Protein AF-A0A2P4SA36-F1 (afdb_monomer)

Structure (mmCIF, N/CA/C/O backbone):
data_AF-A0A2P4SA36-F1
#
_entry.id   AF-A0A2P4SA36-F1
#
loop_
_atom_site.group_PDB
_atom_site.id
_atom_site.type_symbol
_atom_site.label_atom_id
_atom_site.label_alt_id
_atom_site.label_comp_id
_atom_site.label_asym_id
_atom_site.label_entity_id
_atom_site.label_seq_id
_atom_site.pdbx_PDB_ins_code
_atom_site.Cartn_x
_atom_site.Cartn_y
_atom_site.Cartn_z
_atom_site.occupancy
_atom_site.B_iso_or_equiv
_atom_site.auth_seq_id
_atom_site.auth_comp_id
_atom_site.auth_asym_id
_atom_site.auth_atom_id
_atom_site.pdbx_PDB_model_num
ATOM 1 N N . TYR A 1 1 ? -0.217 -6.765 35.319 1.00 75.44 1 TYR A N 1
ATOM 2 C CA . TYR A 1 1 ? -1.090 -6.598 34.143 1.00 75.44 1 TYR A CA 1
ATOM 3 C C . TYR A 1 1 ? -1.447 -7.997 33.632 1.00 75.44 1 TYR A C 1
ATOM 5 O O . TYR A 1 1 ? -0.564 -8.843 33.695 1.00 75.44 1 TYR A O 1
ATOM 13 N N . LEU A 1 2 ? -2.712 -8.278 33.284 1.00 80.19 2 LEU A N 1
ATOM 14 C CA . LEU A 1 2 ? -3.267 -9.635 33.040 1.00 80.19 2 LEU A CA 1
ATOM 15 C C . LEU A 1 2 ? -4.018 -9.858 31.693 1.00 80.19 2 LEU A C 1
ATOM 17 O O . LEU A 1 2 ? -4.290 -11.019 31.397 1.00 80.19 2 LEU A O 1
ATOM 21 N N . PRO A 1 3 ? -4.362 -8.840 30.878 1.00 84.00 3 PRO A N 1
ATOM 22 C CA . PRO A 1 3 ? -4.839 -9.060 29.506 1.00 84.00 3 PRO A CA 1
ATOM 23 C C . PRO A 1 3 ? -3.784 -9.624 28.543 1.00 84.00 3 PRO A C 1
ATOM 25 O O . PRO A 1 3 ? -2.592 -9.348 28.683 1.00 84.00 3 PRO A O 1
ATOM 28 N N . GLU A 1 4 ? -4.247 -10.383 27.546 1.00 89.06 4 GLU A N 1
ATOM 29 C CA . GLU A 1 4 ? -3.433 -10.850 26.419 1.00 89.06 4 GLU A CA 1
ATOM 30 C C . GLU A 1 4 ? -3.021 -9.670 25.526 1.00 89.06 4 GLU A C 1
ATOM 32 O O . GLU A 1 4 ? -3.778 -8.715 25.341 1.00 89.06 4 GLU A O 1
ATOM 37 N N . ILE A 1 5 ? -1.799 -9.724 24.994 1.00 91.62 5 ILE A N 1
ATOM 38 C CA . ILE A 1 5 ? -1.262 -8.669 24.132 1.00 91.62 5 ILE A CA 1
ATOM 39 C C . ILE A 1 5 ? -2.002 -8.707 22.798 1.00 91.62 5 ILE A C 1
ATOM 41 O O . ILE A 1 5 ? -2.074 -9.750 22.149 1.00 91.62 5 ILE A O 1
ATOM 45 N N . MET A 1 6 ? -2.522 -7.557 22.372 1.00 93.62 6 MET A N 1
ATOM 46 C CA . MET A 1 6 ? -3.187 -7.462 21.082 1.00 93.62 6 MET A CA 1
ATOM 47 C C . MET A 1 6 ? -2.181 -7.527 19.929 1.00 93.62 6 MET A C 1
ATOM 49 O O . MET A 1 6 ? -1.125 -6.902 19.987 1.00 93.62 6 MET A O 1
ATOM 53 N N . ASN A 1 7 ? -2.531 -8.252 18.866 1.00 94.31 7 ASN A N 1
ATOM 54 C CA . ASN A 1 7 ? -1.709 -8.340 17.658 1.00 94.31 7 ASN A CA 1
ATOM 55 C C . ASN A 1 7 ? -1.668 -7.006 16.886 1.00 94.31 7 ASN A C 1
ATOM 57 O O . ASN A 1 7 ? -2.582 -6.180 16.976 1.00 94.31 7 ASN A O 1
ATOM 61 N N . ASP A 1 8 ? -0.633 -6.835 16.061 1.00 94.81 8 ASP A N 1
ATOM 62 C CA . ASP A 1 8 ? -0.439 -5.637 15.241 1.00 94.81 8 ASP A CA 1
ATOM 63 C C . ASP A 1 8 ? -1.553 -5.433 14.207 1.00 94.81 8 ASP A C 1
ATOM 65 O O . ASP A 1 8 ? -2.141 -6.379 13.682 1.00 94.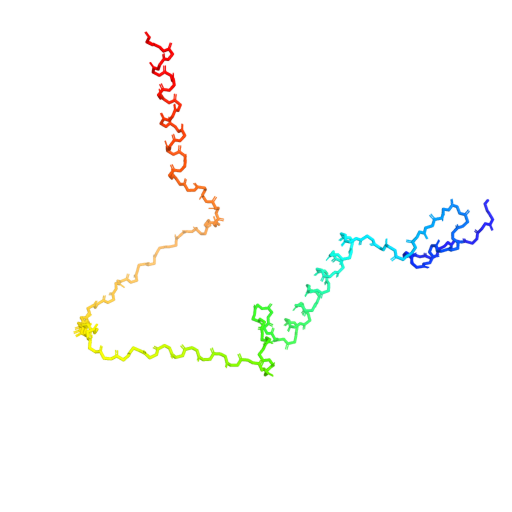81 8 ASP A O 1
ATOM 69 N N . GLY A 1 9 ? -1.784 -4.174 13.840 1.00 95.19 9 GLY A N 1
ATOM 70 C CA . GLY A 1 9 ? -2.723 -3.794 12.786 1.00 95.19 9 GLY A CA 1
ATOM 71 C C . GLY A 1 9 ? -4.134 -3.484 13.289 1.00 95.19 9 GLY A C 1
ATOM 72 O O . GLY A 1 9 ? -4.606 -4.012 14.294 1.00 95.19 9 GLY A O 1
ATOM 73 N N . LEU A 1 10 ? -4.821 -2.604 12.553 1.00 95.25 10 LEU A N 1
ATOM 74 C CA . LEU A 1 10 ? -6.095 -2.008 12.970 1.00 95.25 10 LEU A CA 1
ATOM 75 C C . LEU A 1 10 ? -7.195 -3.051 13.219 1.00 95.25 10 LEU A C 1
ATOM 77 O O . LEU A 1 10 ? -7.951 -2.927 14.171 1.00 95.25 10 LEU A O 1
ATOM 81 N N . THR A 1 11 ? -7.257 -4.107 12.405 1.00 95.56 11 THR A N 1
ATOM 82 C CA . THR A 1 11 ? -8.288 -5.155 12.507 1.00 95.56 11 THR A CA 1
ATOM 83 C C . THR A 1 11 ? -8.232 -5.942 13.810 1.00 95.56 11 THR A C 1
ATOM 85 O O . THR A 1 11 ? -9.260 -6.433 14.264 1.00 95.56 11 THR A O 1
ATOM 88 N N . ASN A 1 12 ? -7.053 -6.053 14.422 1.00 95.56 12 ASN A N 1
ATOM 89 C CA . ASN A 1 12 ? -6.887 -6.786 15.671 1.00 95.56 12 ASN A CA 1
ATOM 90 C C . ASN A 1 12 ? -7.325 -5.955 16.884 1.00 95.56 12 ASN A C 1
ATOM 92 O O . ASN A 1 12 ? -7.589 -6.512 17.936 1.00 95.56 12 ASN A O 1
ATOM 96 N N . GLN A 1 13 ? -7.491 -4.640 16.743 1.00 95.69 13 GLN A N 1
ATOM 97 C CA . GLN A 1 13 ? -7.788 -3.749 17.868 1.00 95.69 13 GLN A CA 1
ATOM 98 C C . GLN A 1 13 ? -9.264 -3.747 18.302 1.00 95.69 13 GLN A C 1
ATOM 100 O O . GLN A 1 13 ? -9.585 -3.124 19.305 1.00 95.69 13 GLN A O 1
ATOM 105 N N . ILE A 1 14 ? -10.158 -4.466 17.609 1.00 95.00 14 ILE A N 1
ATOM 106 C CA . ILE A 1 14 ? -11.601 -4.486 17.926 1.00 95.00 14 ILE A CA 1
ATOM 107 C C . ILE A 1 14 ? -11.914 -4.982 19.348 1.00 95.00 14 ILE A C 1
ATOM 109 O O . ILE A 1 14 ? -12.890 -4.550 19.948 1.00 95.00 14 ILE A O 1
ATOM 113 N N . ASN A 1 15 ? -11.086 -5.880 19.891 1.00 92.94 15 ASN A N 1
ATOM 114 C CA . ASN A 1 15 ? -11.252 -6.432 21.238 1.00 92.94 15 ASN A CA 1
ATOM 115 C C . ASN A 1 15 ? -10.228 -5.859 22.230 1.00 92.94 15 ASN A C 1
ATOM 117 O O . ASN A 1 15 ? -9.948 -6.500 23.243 1.00 92.94 15 ASN A O 1
ATOM 121 N N . ASN A 1 16 ? -9.594 -4.720 21.925 1.00 94.69 16 ASN A N 1
ATOM 122 C CA . ASN A 1 16 ? -8.578 -4.156 22.809 1.00 94.69 16 ASN A CA 1
ATOM 123 C C . ASN A 1 16 ? -9.245 -3.680 24.115 1.00 94.69 16 ASN A C 1
ATOM 125 O O . ASN A 1 16 ? -10.080 -2.777 24.076 1.00 94.69 16 ASN A O 1
ATOM 129 N N . PRO A 1 17 ? -8.899 -4.268 25.279 1.00 92.62 17 PRO A N 1
ATOM 130 C CA . PRO A 1 17 ? -9.554 -3.930 26.538 1.00 92.62 17 PRO A CA 1
ATOM 131 C C . PRO A 1 17 ? -9.196 -2.530 27.053 1.00 92.62 17 PRO A C 1
ATOM 133 O O . PRO A 1 17 ? -9.864 -2.036 27.959 1.00 92.62 17 PRO A O 1
ATOM 136 N N . GLU A 1 18 ? -8.148 -1.895 26.523 1.00 93.81 18 GLU A N 1
ATOM 137 C CA . GLU A 1 18 ? -7.694 -0.575 26.969 1.00 93.81 18 GLU A CA 1
ATOM 138 C C . GLU A 1 18 ? -8.270 0.580 26.149 1.00 93.81 18 GLU A C 1
ATOM 140 O O . GLU A 1 18 ? -8.399 1.690 26.667 1.00 93.81 18 GLU A O 1
ATOM 145 N N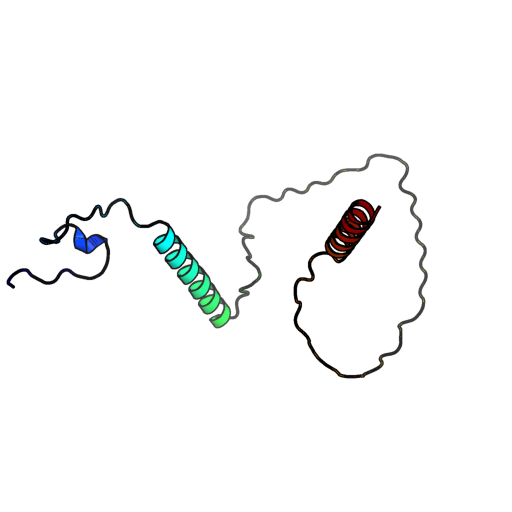 . VAL A 1 19 ? -8.589 0.348 24.872 1.00 94.94 19 VAL A N 1
ATOM 146 C CA . VAL A 1 19 ? -8.976 1.399 23.923 1.00 94.94 19 VAL A CA 1
ATOM 147 C C . VAL A 1 19 ? -10.017 0.860 22.947 1.00 94.94 19 VAL A C 1
ATOM 149 O O . VAL A 1 19 ? -9.761 -0.117 22.251 1.00 94.94 19 VAL A O 1
ATOM 152 N N . ASP A 1 20 ? -11.160 1.541 22.850 1.00 94.50 20 ASP A N 1
ATOM 153 C CA . ASP A 1 20 ? -12.156 1.280 21.808 1.00 94.50 20 ASP A CA 1
ATOM 154 C C . ASP A 1 20 ? -11.705 1.898 20.475 1.00 94.50 20 ASP A C 1
ATOM 156 O O . ASP A 1 20 ? -11.363 3.084 20.406 1.00 94.50 20 ASP A O 1
ATOM 160 N N . VAL A 1 21 ? -11.671 1.087 19.418 1.00 95.06 21 VAL A N 1
ATOM 161 C CA . VAL A 1 21 ? -11.131 1.461 18.108 1.00 95.06 21 VAL A CA 1
ATOM 162 C C . VAL A 1 21 ? -12.143 1.133 17.014 1.00 95.06 21 VAL A C 1
ATOM 164 O O . VAL A 1 21 ? -12.481 -0.028 16.785 1.00 95.06 21 VAL A O 1
ATOM 167 N N . ASP A 1 22 ? -12.566 2.151 16.258 1.00 95.25 22 ASP A N 1
ATOM 168 C CA . ASP A 1 22 ? -13.395 1.952 15.064 1.00 95.25 22 ASP A CA 1
ATOM 169 C C . ASP A 1 22 ? -12.553 1.407 13.900 1.00 95.25 22 ASP A C 1
ATOM 171 O O . ASP A 1 22 ? -11.905 2.142 13.150 1.00 95.25 22 ASP A O 1
ATOM 175 N N . ILE A 1 23 ? -12.597 0.090 13.717 1.00 95.25 23 ILE A N 1
ATOM 176 C CA . ILE A 1 23 ? -11.870 -0.599 12.646 1.00 95.25 23 ILE A CA 1
ATOM 177 C C . ILE A 1 23 ? -12.434 -0.332 11.240 1.00 95.25 23 ILE A C 1
ATOM 179 O O . ILE A 1 23 ? -11.785 -0.662 10.245 1.00 95.25 23 ILE A O 1
ATOM 183 N N . THR A 1 24 ? -13.639 0.235 11.126 1.00 96.38 24 THR A N 1
ATOM 184 C CA . THR A 1 24 ? -14.319 0.432 9.834 1.00 96.38 24 THR A CA 1
ATOM 185 C C . THR A 1 24 ? -13.847 1.684 9.099 1.00 96.38 24 THR A C 1
ATOM 187 O O . THR A 1 24 ? -14.063 1.815 7.891 1.00 96.38 24 THR A O 1
ATOM 190 N N . ARG A 1 25 ? -13.157 2.589 9.804 1.00 95.62 25 ARG A N 1
ATOM 191 C CA . ARG A 1 25 ? -12.674 3.873 9.284 1.00 95.62 25 ARG A CA 1
ATOM 192 C C . ARG A 1 25 ? -11.148 3.962 9.364 1.00 95.62 25 ARG A C 1
ATOM 194 O O . ARG A 1 25 ? -10.616 4.683 10.204 1.00 95.62 25 ARG A O 1
ATOM 201 N N . PRO A 1 26 ? -10.417 3.246 8.492 1.00 94.62 26 PRO A N 1
ATOM 202 C CA . PRO A 1 26 ? -8.966 3.345 8.458 1.00 94.62 26 PRO A CA 1
ATOM 203 C C . PRO A 1 26 ? -8.517 4.734 7.989 1.00 94.62 26 PRO A C 1
ATOM 205 O O . PRO A 1 26 ? -9.157 5.361 7.142 1.00 94.62 26 PRO A O 1
ATOM 208 N N . ASP A 1 27 ? -7.367 5.174 8.491 1.00 97.19 27 ASP A N 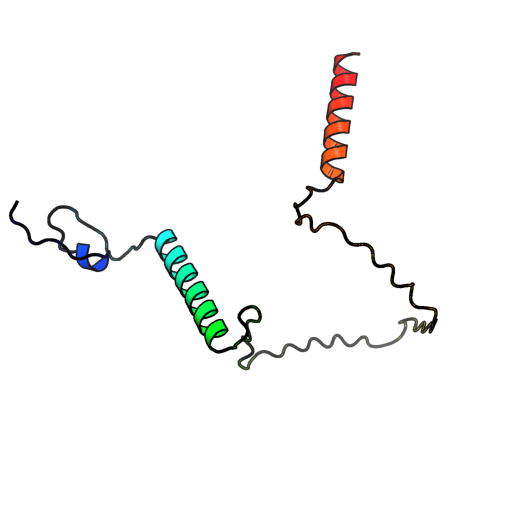1
ATOM 209 C CA . ASP A 1 27 ? -6.754 6.444 8.115 1.00 97.19 27 ASP A CA 1
ATOM 210 C C . ASP A 1 27 ? -6.431 6.497 6.605 1.00 97.19 27 ASP A C 1
ATOM 212 O O . ASP A 1 27 ? -5.773 5.614 6.035 1.00 97.19 27 ASP A O 1
ATOM 216 N N . THR A 1 28 ? -6.897 7.554 5.937 1.00 97.44 28 THR A N 1
ATOM 217 C CA . THR A 1 28 ? -6.731 7.729 4.489 1.00 97.44 28 THR A CA 1
ATOM 218 C C . THR A 1 28 ? -5.295 8.047 4.082 1.00 97.44 28 THR A C 1
ATOM 220 O O . THR A 1 28 ? -4.869 7.623 3.009 1.00 97.44 28 THR A O 1
ATOM 223 N N . PHE A 1 29 ? -4.538 8.759 4.915 1.00 98.25 29 PHE A N 1
ATOM 224 C CA . PHE A 1 29 ? -3.133 9.078 4.671 1.00 98.25 29 PHE A CA 1
ATOM 225 C C . PHE A 1 29 ? -2.257 7.825 4.782 1.00 98.25 29 PHE A C 1
ATOM 227 O O . PHE A 1 29 ? -1.430 7.563 3.907 1.00 98.25 29 PHE A O 1
ATOM 234 N N . ILE A 1 30 ? -2.489 6.974 5.786 1.00 97.88 30 ILE A N 1
ATOM 235 C CA . ILE A 1 30 ? -1.818 5.665 5.871 1.00 97.88 30 ILE A CA 1
ATOM 236 C C . ILE A 1 30 ? -2.163 4.802 4.651 1.00 97.88 30 ILE A C 1
ATOM 238 O O . ILE A 1 30 ? -1.281 4.192 4.044 1.00 97.88 30 ILE A O 1
ATOM 242 N N . ARG A 1 31 ? -3.429 4.800 4.216 1.00 97.50 31 ARG A N 1
ATOM 243 C CA . ARG A 1 31 ? -3.848 4.075 3.007 1.00 97.50 31 ARG A CA 1
ATOM 244 C C . ARG A 1 31 ? -3.150 4.581 1.740 1.00 97.50 31 ARG A C 1
ATOM 246 O O . ARG A 1 31 ? -2.775 3.766 0.897 1.00 97.50 31 ARG A O 1
ATOM 253 N N . GLN A 1 32 ? -2.946 5.891 1.604 1.00 98.19 32 GLN A N 1
ATOM 254 C CA . GLN A 1 32 ? -2.187 6.476 0.491 1.00 98.19 32 GLN A CA 1
ATOM 255 C C . GLN A 1 32 ? -0.731 6.012 0.499 1.00 98.19 32 GLN A C 1
ATOM 257 O O . GLN A 1 32 ? -0.220 5.593 -0.539 1.00 98.19 32 GLN A O 1
ATOM 262 N N . GLN A 1 33 ? -0.085 6.006 1.665 1.00 98.38 3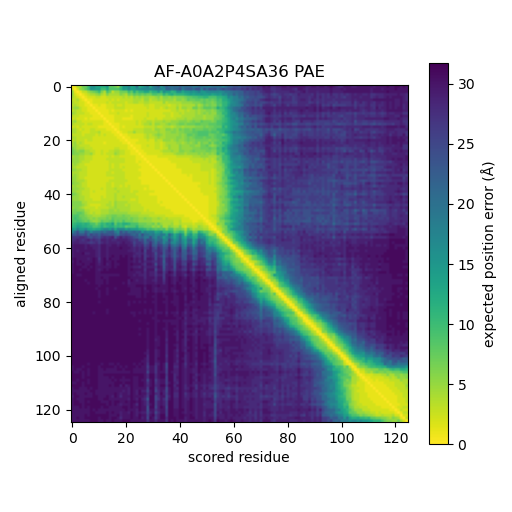3 GLN A N 1
ATOM 263 C CA . GLN A 1 33 ? 1.285 5.512 1.792 1.00 98.38 33 GLN A CA 1
ATOM 264 C C . GLN A 1 33 ? 1.387 4.022 1.444 1.00 98.38 33 GLN A C 1
ATOM 266 O O . GLN A 1 33 ? 2.275 3.634 0.688 1.00 98.38 33 GLN A O 1
ATOM 271 N N . ILE A 1 34 ? 0.437 3.189 1.889 1.00 97.88 34 ILE A N 1
ATOM 272 C CA . ILE A 1 34 ? 0.368 1.770 1.496 1.00 97.88 34 ILE A CA 1
ATOM 273 C C . ILE A 1 34 ? 0.272 1.629 -0.030 1.00 97.88 34 ILE A C 1
ATOM 275 O O . ILE A 1 34 ? 0.952 0.789 -0.619 1.00 97.88 34 ILE A O 1
ATOM 279 N N . MET A 1 35 ? -0.551 2.443 -0.693 1.00 98.19 35 MET A N 1
ATOM 280 C CA . MET A 1 35 ? -0.669 2.412 -2.153 1.00 98.19 35 MET A CA 1
ATOM 281 C C . MET A 1 35 ? 0.612 2.875 -2.850 1.00 98.19 35 MET A C 1
ATOM 283 O O . MET A 1 35 ? 1.038 2.225 -3.802 1.00 98.19 35 MET A O 1
ATOM 287 N N . ALA A 1 36 ? 1.266 3.926 -2.355 1.00 97.75 36 ALA A N 1
ATOM 288 C CA . ALA A 1 36 ? 2.556 4.372 -2.873 1.00 97.75 36 ALA A CA 1
ATOM 289 C C . ALA A 1 36 ? 3.617 3.263 -2.764 1.00 97.75 36 ALA A C 1
ATOM 291 O O . ALA A 1 36 ? 4.298 2.959 -3.744 1.00 97.75 36 ALA A O 1
ATOM 292 N N . LEU A 1 37 ? 3.698 2.591 -1.609 1.00 98.62 37 LEU A N 1
ATOM 293 C CA . LEU A 1 37 ? 4.589 1.447 -1.401 1.00 98.62 37 LEU A CA 1
ATOM 294 C C . LEU A 1 37 ? 4.284 0.299 -2.373 1.00 98.62 37 LEU A C 1
ATOM 296 O O . LEU A 1 37 ? 5.207 -0.267 -2.959 1.00 98.62 37 LEU A O 1
ATOM 300 N N . ARG A 1 38 ? 3.006 -0.025 -2.606 1.00 96.81 38 ARG A N 1
ATOM 301 C CA . ARG A 1 38 ? 2.600 -1.051 -3.586 1.00 96.81 38 ARG A CA 1
ATOM 302 C C . ARG A 1 38 ? 3.021 -0.688 -5.006 1.00 96.81 38 ARG A C 1
ATOM 304 O O . ARG A 1 38 ? 3.560 -1.537 -5.709 1.00 96.81 38 ARG A O 1
ATOM 311 N N . VAL A 1 39 ? 2.809 0.562 -5.419 1.00 95.88 39 VAL A N 1
ATOM 312 C CA . VAL A 1 39 ? 3.217 1.049 -6.745 1.00 95.88 39 VAL A CA 1
ATOM 313 C C . VAL A 1 39 ? 4.729 0.936 -6.912 1.00 95.88 39 VAL A C 1
ATOM 315 O O . VAL A 1 39 ? 5.188 0.370 -7.901 1.00 95.88 39 VAL A O 1
ATOM 318 N N . MET A 1 40 ? 5.508 1.404 -5.935 1.00 97.25 40 MET A N 1
ATOM 319 C CA . MET A 1 40 ? 6.969 1.301 -5.981 1.00 97.25 40 MET A CA 1
ATOM 320 C C . MET A 1 40 ? 7.440 -0.156 -6.008 1.00 97.25 40 MET A C 1
ATOM 322 O O . MET A 1 40 ? 8.308 -0.500 -6.804 1.00 97.25 40 MET A O 1
ATOM 326 N N . THR A 1 41 ? 6.827 -1.032 -5.212 1.00 97.25 41 THR A N 1
ATOM 327 C CA . THR A 1 41 ? 7.161 -2.466 -5.196 1.00 97.25 41 THR A CA 1
ATOM 328 C C . THR A 1 41 ? 6.872 -3.125 -6.545 1.00 97.25 41 THR A C 1
ATOM 330 O O . THR A 1 41 ? 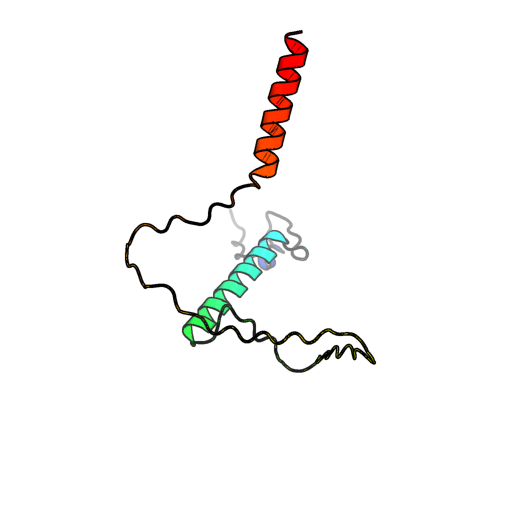7.687 -3.899 -7.040 1.00 97.25 41 THR A O 1
ATOM 333 N N . ASN A 1 42 ? 5.749 -2.787 -7.183 1.00 95.12 42 ASN A N 1
ATOM 334 C CA . ASN A 1 42 ? 5.432 -3.279 -8.523 1.00 95.12 42 ASN A CA 1
ATOM 335 C C . ASN A 1 42 ? 6.410 -2.751 -9.575 1.00 95.12 42 ASN A C 1
ATOM 337 O O . ASN A 1 42 ? 6.856 -3.527 -10.416 1.00 95.12 42 ASN A O 1
ATOM 341 N N . LYS A 1 43 ? 6.807 -1.474 -9.500 1.00 95.31 43 LYS A N 1
ATOM 342 C CA . LYS A 1 43 ? 7.865 -0.931 -10.364 1.00 95.31 43 LYS A CA 1
ATOM 343 C C . LYS A 1 43 ? 9.173 -1.701 -10.191 1.00 95.31 43 LYS A C 1
ATOM 345 O O . LYS A 1 43 ? 9.752 -2.126 -11.181 1.00 95.31 43 LYS A O 1
ATOM 350 N N . LEU A 1 44 ? 9.603 -1.957 -8.955 1.00 96.56 44 LEU A N 1
ATOM 351 C CA . LEU A 1 44 ? 10.808 -2.750 -8.685 1.00 96.56 44 LEU A CA 1
ATOM 352 C C . LEU A 1 44 ? 10.696 -4.177 -9.242 1.00 96.56 44 LEU A C 1
ATOM 354 O O . LEU A 1 44 ? 11.642 -4.671 -9.849 1.00 96.56 44 LEU A O 1
ATOM 358 N N . LYS A 1 45 ? 9.533 -4.823 -9.094 1.00 96.44 45 LYS A N 1
ATOM 359 C CA . LYS A 1 45 ? 9.274 -6.157 -9.655 1.00 96.44 45 LYS A CA 1
ATOM 360 C C . LYS A 1 45 ? 9.328 -6.160 -11.187 1.00 96.44 45 LYS A C 1
ATOM 362 O O . LYS A 1 45 ? 9.890 -7.079 -11.771 1.00 96.44 45 LYS A O 1
ATOM 367 N N . ASN A 1 46 ? 8.773 -5.139 -11.832 1.00 94.88 46 ASN A N 1
ATOM 368 C CA . ASN A 1 46 ? 8.815 -4.996 -13.286 1.00 94.88 46 ASN A CA 1
ATOM 369 C C . ASN A 1 46 ? 10.239 -4.744 -13.789 1.00 94.88 46 ASN A C 1
ATOM 371 O O . ASN A 1 46 ? 10.671 -5.447 -14.698 1.00 94.88 46 ASN A O 1
ATOM 375 N N . ALA A 1 47 ? 10.992 -3.848 -13.142 1.00 94.44 47 ALA A N 1
ATOM 376 C CA . ALA A 1 47 ? 12.404 -3.622 -13.455 1.00 94.44 47 ALA A CA 1
ATOM 377 C C . ALA A 1 47 ? 13.229 -4.908 -13.323 1.00 94.44 47 ALA A C 1
ATOM 379 O O . ALA A 1 47 ? 14.048 -5.207 -14.186 1.00 94.44 47 ALA A O 1
ATOM 380 N N . TYR A 1 48 ? 12.982 -5.696 -12.271 1.00 96.25 48 TYR A N 1
ATOM 381 C CA . TYR A 1 48 ? 13.641 -6.987 -12.078 1.00 96.25 48 TYR A CA 1
ATOM 382 C C . TYR A 1 48 ? 13.352 -7.972 -13.222 1.00 96.25 48 TYR A C 1
ATOM 384 O O . TYR A 1 48 ? 14.246 -8.694 -13.651 1.00 96.25 48 TYR A O 1
ATOM 392 N N . ASN A 1 49 ? 12.126 -7.968 -13.749 1.00 96.25 49 ASN A N 1
ATOM 393 C CA . ASN A 1 49 ? 11.729 -8.813 -14.876 1.00 96.25 49 ASN A CA 1
ATOM 394 C C . ASN A 1 49 ? 12.157 -8.255 -16.249 1.00 96.25 49 ASN A C 1
ATOM 396 O O . ASN A 1 49 ? 11.909 -8.909 -17.258 1.00 96.25 49 ASN A O 1
ATOM 400 N N . GLY A 1 50 ? 12.774 -7.068 -16.305 1.00 93.75 50 GLY A N 1
ATOM 401 C CA . GLY A 1 50 ? 13.158 -6.405 -17.556 1.00 93.75 50 GLY A CA 1
ATOM 402 C C . GLY A 1 50 ? 12.015 -5.684 -18.283 1.00 93.75 50 GLY A C 1
ATOM 403 O O . GLY A 1 50 ? 12.175 -5.335 -19.449 1.00 93.75 50 GLY A O 1
ATOM 404 N N . ASN A 1 51 ? 10.880 -5.453 -17.614 1.00 90.94 51 ASN A N 1
ATOM 405 C CA . ASN A 1 51 ? 9.744 -4.702 -18.157 1.00 90.94 51 ASN A CA 1
ATOM 406 C C . ASN A 1 51 ? 9.929 -3.191 -17.938 1.00 90.94 51 ASN A C 1
ATOM 408 O O . ASN A 1 51 ? 10.538 -2.778 -16.945 1.00 90.94 51 ASN A O 1
ATOM 412 N N . ASP A 1 52 ? 9.346 -2.361 -18.810 1.00 86.62 52 ASP A N 1
ATOM 413 C CA . ASP A 1 52 ? 9.361 -0.906 -18.632 1.00 86.62 52 ASP A CA 1
ATOM 414 C C . ASP A 1 52 ? 8.584 -0.490 -17.363 1.00 86.62 52 ASP A C 1
ATOM 416 O O . ASP A 1 52 ? 7.506 -0.998 -17.047 1.00 86.62 52 ASP A O 1
ATOM 420 N N . VAL A 1 53 ? 9.174 0.425 -16.596 1.00 88.12 53 VAL A N 1
ATOM 421 C CA . VAL A 1 53 ? 8.641 0.975 -15.338 1.00 88.12 53 VAL A CA 1
ATOM 422 C C . VAL A 1 53 ? 8.168 2.423 -15.465 1.00 88.12 53 VAL A C 1
ATOM 424 O O . VAL A 1 53 ? 7.525 2.942 -14.540 1.00 88.12 53 VAL A O 1
ATOM 427 N N . ASN A 1 54 ? 8.511 3.074 -16.577 1.00 82.81 54 ASN A N 1
ATOM 428 C CA . ASN A 1 54 ? 8.167 4.454 -16.894 1.00 82.81 54 ASN A CA 1
ATOM 429 C C . ASN A 1 54 ? 7.030 4.539 -17.910 1.00 82.81 54 ASN A C 1
ATOM 431 O O . ASN A 1 54 ? 6.225 5.465 -17.810 1.00 82.81 54 ASN A O 1
ATOM 435 N N . PHE A 1 55 ? 6.930 3.583 -18.833 1.00 70.69 55 PHE A N 1
ATOM 436 C CA . PHE A 1 55 ? 5.797 3.492 -19.741 1.00 70.69 55 PHE A CA 1
ATOM 437 C C . PHE A 1 55 ? 4.705 2.618 -19.126 1.00 70.69 55 PHE A C 1
ATOM 439 O O . PHE A 1 55 ? 4.858 1.415 -18.922 1.00 70.69 55 PHE A O 1
ATOM 446 N N . GLN A 1 56 ? 3.593 3.254 -18.762 1.00 66.44 56 GLN A N 1
ATOM 447 C CA . GLN A 1 56 ? 2.359 2.537 -18.485 1.00 66.44 56 GLN A CA 1
ATOM 448 C C . GLN A 1 56 ? 1.779 2.113 -19.831 1.00 66.44 56 GLN A C 1
ATOM 450 O O . GLN A 1 56 ? 0.983 2.845 -20.413 1.00 66.44 56 GLN A O 1
ATOM 455 N N . ASP A 1 57 ? 2.161 0.933 -20.315 1.00 60.84 57 ASP A N 1
ATOM 456 C CA . ASP A 1 57 ? 1.334 0.215 -21.281 1.00 60.84 57 ASP A CA 1
ATOM 457 C C . ASP A 1 57 ? 0.032 -0.189 -20.576 1.00 60.84 57 ASP A C 1
ATOM 459 O O . ASP A 1 57 ? -0.143 -1.298 -20.087 1.00 60.84 57 ASP A O 1
ATOM 463 N N . THR A 1 58 ? -0.880 0.773 -20.450 1.00 59.22 58 THR A N 1
ATOM 464 C CA . THR A 1 58 ? -2.312 0.536 -20.257 1.00 59.22 58 THR A CA 1
ATOM 465 C C . THR A 1 58 ? -2.975 0.553 -21.629 1.00 59.22 58 THR A C 1
ATOM 467 O O . THR A 1 58 ? -3.929 1.296 -21.860 1.00 59.22 58 THR A O 1
ATOM 470 N N . SER A 1 59 ? -2.403 -0.187 -22.575 1.00 53.12 59 SER A N 1
ATOM 471 C CA . SER A 1 59 ? -2.918 -0.330 -23.934 1.00 53.12 59 SER A CA 1
ATOM 472 C C . SER A 1 59 ? -3.667 -1.651 -24.100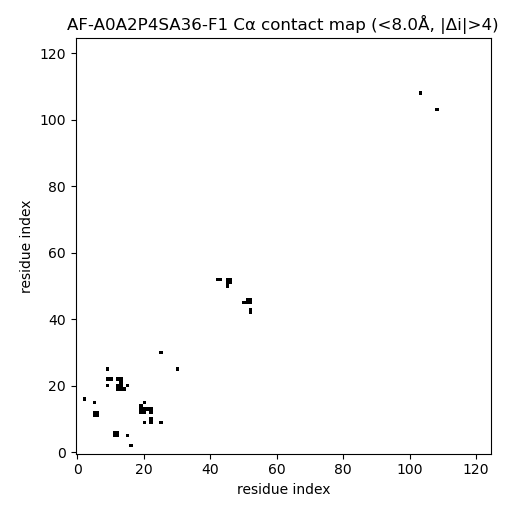 1.00 53.12 59 SER A C 1
ATOM 474 O O . SER A 1 59 ? -3.687 -2.212 -25.186 1.00 53.12 59 SER A O 1
ATOM 476 N N . ASP A 1 60 ? -4.350 -2.101 -23.048 1.00 52.78 60 ASP A N 1
ATOM 477 C CA . ASP A 1 60 ? -5.303 -3.201 -23.142 1.00 52.78 60 ASP A CA 1
ATOM 478 C C . ASP A 1 60 ? -6.640 -2.646 -23.698 1.00 52.78 60 ASP A C 1
ATOM 480 O O . ASP A 1 60 ? -7.495 -2.120 -22.984 1.00 52.78 60 ASP A O 1
ATOM 484 N N . GLU A 1 61 ? -6.739 -2.653 -25.032 1.00 56.94 61 GLU A N 1
ATOM 485 C CA . GLU A 1 61 ? -7.944 -2.714 -25.876 1.00 56.94 61 GLU A CA 1
ATOM 486 C C . GLU A 1 61 ? -9.299 -2.208 -25.324 1.00 56.94 61 GLU A C 1
ATOM 488 O O . GLU A 1 61 ? -10.161 -2.984 -24.921 1.00 56.94 61 GLU A O 1
ATOM 493 N N . THR A 1 62 ? -9.576 -0.905 -25.467 1.00 57.28 62 THR A N 1
ATOM 494 C CA . THR A 1 62 ? -10.831 -0.334 -26.032 1.00 57.28 62 THR A CA 1
ATOM 495 C C . THR A 1 62 ? -10.902 1.154 -25.710 1.00 57.28 62 THR A C 1
ATOM 497 O O . THR A 1 62 ? -11.453 1.566 -24.693 1.00 57.28 62 THR A O 1
ATOM 500 N N . SER A 1 63 ? -10.355 1.978 -26.603 1.00 56.78 63 SER A N 1
ATOM 501 C CA . SER A 1 63 ? -10.958 3.245 -27.049 1.00 56.78 63 SER A CA 1
ATOM 502 C C . SER A 1 63 ? -9.996 3.926 -28.015 1.00 56.78 63 SER A C 1
ATOM 504 O O . SER A 1 63 ? -9.250 4.836 -27.664 1.00 56.78 63 SER A O 1
ATOM 506 N N . GLY A 1 64 ? -10.006 3.456 -29.263 1.00 57.97 64 GLY A N 1
ATOM 507 C CA . GLY A 1 64 ? -9.464 4.221 -30.376 1.00 57.97 64 GLY A CA 1
ATOM 508 C C . GLY A 1 64 ? -10.398 5.388 -30.685 1.00 57.97 64 GLY A C 1
ATOM 509 O O . GLY A 1 64 ? -11.373 5.214 -31.408 1.00 57.97 64 GLY A O 1
ATOM 510 N N . SER A 1 65 ? -10.096 6.573 -30.157 1.00 55.03 65 SER A N 1
ATOM 511 C CA . SER A 1 65 ? -10.686 7.824 -30.645 1.00 55.03 65 SER A CA 1
ATOM 512 C C . SER A 1 65 ? -9.730 8.453 -31.649 1.00 55.03 65 SER A C 1
ATOM 514 O O . SER A 1 65 ? -8.888 9.281 -31.309 1.00 55.03 65 SER A O 1
ATOM 516 N N . GLY A 1 66 ? -9.845 8.021 -32.905 1.00 56.34 66 GLY A N 1
ATOM 517 C CA . GLY A 1 66 ? -9.260 8.722 -34.039 1.00 56.34 66 GLY A CA 1
ATOM 518 C C . GLY A 1 66 ? -10.080 9.971 -34.344 1.00 56.34 66 GLY A C 1
ATOM 519 O O . GLY A 1 66 ? -11.101 9.888 -35.020 1.00 56.34 66 GLY A O 1
ATOM 520 N N . SER A 1 67 ? -9.637 11.134 -33.870 1.00 54.47 67 SER A N 1
ATOM 521 C CA . SER A 1 67 ? -10.176 12.414 -34.335 1.00 54.47 67 SER A CA 1
ATOM 522 C C . SER A 1 67 ? -9.470 12.809 -35.628 1.00 54.47 67 SER A C 1
ATOM 524 O O . SER A 1 67 ? -8.512 13.575 -35.625 1.00 54.47 67 SER A O 1
ATOM 526 N N . GLY A 1 68 ? -9.940 12.259 -36.747 1.00 60.00 68 GLY A N 1
ATOM 527 C CA . GLY A 1 68 ? -9.665 12.816 -38.065 1.00 60.00 68 GLY A CA 1
ATOM 528 C C . GLY A 1 68 ? -10.524 14.059 -38.263 1.00 60.00 68 GLY A C 1
ATOM 529 O O . GLY A 1 68 ? -11.652 13.958 -38.738 1.00 60.00 68 GLY A O 1
ATOM 530 N N . SER A 1 69 ? -10.024 15.235 -37.883 1.00 50.41 69 SER A N 1
ATOM 531 C CA . SER A 1 69 ? -10.632 16.485 -38.335 1.00 50.41 69 SER A CA 1
ATOM 532 C C . SER A 1 69 ? -10.270 16.668 -39.807 1.00 50.41 69 SER A C 1
ATOM 534 O O . SER A 1 69 ? -9.172 17.114 -40.135 1.00 50.41 69 SER A O 1
ATOM 536 N N . GLY A 1 70 ? -11.176 16.251 -40.689 1.00 52.75 70 GLY A N 1
ATOM 537 C CA . GLY A 1 70 ? -11.095 16.538 -42.113 1.00 52.75 70 GLY A CA 1
ATOM 538 C C . GLY A 1 70 ? -11.177 18.042 -42.339 1.00 52.75 70 GLY A C 1
ATOM 539 O O . GLY A 1 70 ? -12.226 18.648 -42.13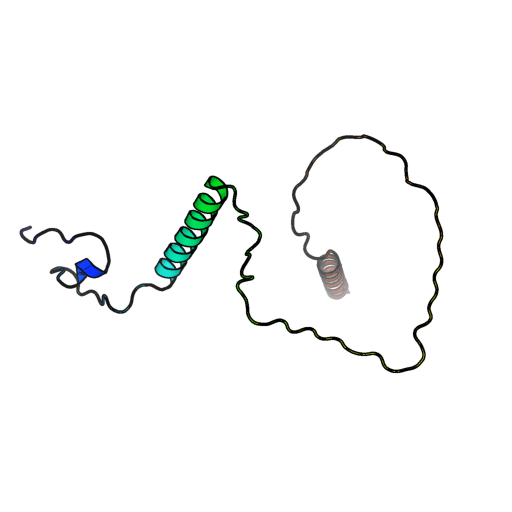1 1.00 52.75 70 GLY A O 1
ATOM 540 N N . CYS A 1 71 ? -10.070 18.640 -42.764 1.00 48.81 71 CYS A N 1
ATOM 541 C CA . CYS A 1 71 ? -10.086 19.934 -43.424 1.00 48.81 71 CYS A CA 1
ATOM 542 C C . CYS A 1 71 ? -10.618 19.675 -44.836 1.00 48.81 71 CYS A C 1
ATOM 544 O O . CYS A 1 71 ? -9.889 19.186 -45.698 1.00 48.81 71 CYS A O 1
ATOM 546 N N . THR A 1 72 ? -11.908 19.911 -45.048 1.00 53.47 72 THR A N 1
ATOM 547 C CA . THR A 1 72 ? -12.473 20.016 -46.390 1.00 53.47 72 THR A CA 1
ATOM 548 C C . THR A 1 72 ? -12.177 21.410 -46.925 1.00 53.47 72 THR A C 1
ATOM 550 O O . THR A 1 72 ? -12.582 22.397 -46.316 1.00 53.47 72 THR A O 1
ATOM 553 N N . ASP A 1 73 ? -11.496 21.411 -48.062 1.00 48.16 73 ASP A N 1
ATOM 554 C CA . ASP A 1 73 ? -11.480 22.419 -49.115 1.00 48.16 73 ASP A CA 1
ATOM 555 C C . ASP A 1 73 ? -10.828 23.786 -48.836 1.00 48.16 73 ASP A C 1
ATOM 557 O O . ASP A 1 73 ? -11.286 24.613 -48.053 1.00 48.16 73 ASP A O 1
ATOM 561 N N . ASP A 1 74 ? -9.756 23.966 -49.615 1.00 54.56 74 ASP A N 1
ATOM 562 C CA . ASP A 1 74 ? -9.089 25.175 -50.084 1.00 54.56 74 ASP A CA 1
ATOM 563 C C . ASP A 1 74 ? -8.461 26.117 -49.044 1.00 54.56 74 ASP A C 1
ATOM 565 O O . ASP A 1 74 ? -9.122 26.775 -48.252 1.00 54.56 74 ASP A O 1
ATOM 569 N N . ILE A 1 75 ? -7.134 26.264 -49.170 1.00 53.91 75 ILE A N 1
ATOM 570 C CA . ILE A 1 75 ? -6.228 27.195 -48.468 1.00 53.91 75 ILE A CA 1
ATOM 571 C C . ILE A 1 75 ? -5.546 26.600 -47.222 1.00 53.91 75 ILE A C 1
ATOM 573 O O . ILE A 1 75 ? -5.720 27.024 -46.083 1.00 53.91 75 ILE A O 1
ATOM 577 N N . CYS A 1 76 ? -4.634 25.659 -47.470 1.00 47.62 76 CYS A N 1
ATOM 578 C CA . CYS A 1 76 ? -3.387 25.563 -46.709 1.00 47.62 76 CYS A CA 1
ATOM 579 C C . CYS A 1 76 ? -2.235 25.858 -47.682 1.00 47.62 76 CYS A C 1
ATOM 581 O O . CYS A 1 76 ? -2.054 25.089 -48.632 1.00 47.62 76 CYS A O 1
ATOM 583 N N . PRO A 1 77 ? -1.481 26.962 -47.522 1.00 47.19 77 PRO A N 1
ATOM 584 C CA . PRO A 1 77 ? -0.312 27.194 -48.353 1.00 47.19 77 PRO A CA 1
ATOM 585 C C . PRO A 1 77 ? 0.712 26.096 -48.066 1.00 47.19 77 PRO A C 1
ATOM 587 O O . PRO A 1 77 ? 1.188 25.914 -46.949 1.00 47.19 77 PRO A O 1
ATOM 590 N N . THR A 1 78 ? 0.983 25.317 -49.106 1.00 48.12 78 THR A N 1
ATOM 591 C CA . THR A 1 78 ? 2.050 24.328 -49.137 1.00 48.12 78 THR A CA 1
ATOM 592 C C . THR A 1 78 ? 3.302 25.059 -49.590 1.00 48.12 78 THR A C 1
ATOM 594 O O . THR A 1 78 ? 3.529 25.206 -50.786 1.00 48.12 78 THR A O 1
ATOM 597 N N . GLU A 1 79 ? 4.103 25.541 -48.651 1.00 38.72 79 GLU A N 1
ATOM 598 C CA . GLU A 1 79 ? 5.472 25.959 -48.944 1.00 38.72 79 GLU A CA 1
ATOM 599 C C . GLU A 1 79 ? 6.433 24.912 -48.386 1.00 38.72 79 GLU A C 1
ATOM 601 O O . GLU A 1 79 ? 6.918 24.961 -47.260 1.00 38.72 79 GLU A O 1
ATOM 606 N N . PHE A 1 80 ? 6.641 23.889 -49.219 1.00 42.12 80 PHE A N 1
ATOM 607 C CA . PHE A 1 80 ? 7.883 23.135 -49.231 1.00 42.12 80 PHE A CA 1
ATOM 608 C C . PHE A 1 80 ? 8.999 24.118 -49.582 1.00 42.12 80 PHE A C 1
ATOM 610 O O . PHE A 1 80 ? 9.129 24.484 -50.747 1.00 42.12 80 PHE A O 1
ATOM 617 N N . ASP A 1 81 ? 9.822 24.488 -48.606 1.00 31.67 81 ASP A N 1
ATOM 618 C CA . ASP A 1 81 ? 11.175 24.946 -48.899 1.00 31.67 81 ASP A CA 1
ATOM 619 C C . ASP A 1 81 ? 12.167 23.936 -48.323 1.00 31.67 81 ASP A C 1
ATOM 621 O O . ASP A 1 81 ? 12.468 23.870 -47.129 1.00 31.67 81 ASP A O 1
ATOM 625 N N . PHE A 1 82 ? 12.620 23.064 -49.220 1.00 41.03 82 PHE A N 1
ATOM 626 C CA . PHE A 1 82 ? 13.736 22.162 -49.009 1.00 41.03 82 PHE A CA 1
ATOM 627 C C . PHE A 1 82 ? 15.019 22.998 -49.034 1.00 41.03 82 PHE A C 1
ATOM 629 O O . PHE A 1 82 ? 15.600 23.221 -50.093 1.00 41.03 82 PHE A O 1
ATOM 636 N N . ILE A 1 83 ? 15.476 23.458 -47.870 1.00 37.88 83 ILE A N 1
ATOM 637 C CA . ILE A 1 83 ? 16.829 24.000 -47.714 1.00 37.88 83 ILE A CA 1
ATOM 638 C C . ILE A 1 83 ? 17.650 22.985 -46.924 1.00 37.88 83 ILE A C 1
ATOM 640 O O . ILE A 1 83 ? 17.687 22.962 -45.697 1.00 37.88 83 ILE A O 1
ATOM 644 N N . MET A 1 84 ? 18.312 22.107 -47.674 1.00 42.31 84 MET A N 1
ATOM 645 C CA . MET A 1 84 ? 19.459 21.347 -47.201 1.00 42.31 84 MET A CA 1
ATOM 646 C C . MET A 1 84 ? 20.605 22.327 -46.954 1.00 42.31 84 MET A C 1
ATOM 648 O O . MET A 1 84 ? 21.152 22.847 -47.921 1.00 42.31 84 MET A O 1
ATOM 652 N N . THR A 1 85 ? 20.999 22.585 -45.704 1.00 37.31 85 THR A N 1
ATOM 653 C CA . THR A 1 85 ? 22.306 23.195 -45.400 1.00 37.31 85 THR A CA 1
ATOM 654 C C . THR A 1 85 ? 22.785 22.813 -43.995 1.00 37.31 85 THR A C 1
ATOM 656 O O . THR A 1 85 ? 22.265 23.286 -42.993 1.00 37.31 85 THR A O 1
ATOM 659 N N . GLU A 1 86 ? 23.787 21.930 -44.006 1.00 41.06 86 GLU A N 1
ATOM 660 C CA . GLU A 1 86 ? 24.997 21.911 -43.170 1.00 41.06 86 GLU A CA 1
ATOM 661 C C . GLU A 1 86 ? 24.876 21.719 -41.643 1.00 41.06 86 GLU A C 1
ATOM 663 O O . GLU A 1 86 ? 24.372 22.549 -40.891 1.00 41.06 86 GLU A O 1
ATOM 668 N N . ALA A 1 87 ? 25.416 20.585 -41.183 1.00 36.09 87 ALA A N 1
ATOM 669 C CA . ALA A 1 87 ? 25.581 20.235 -39.778 1.00 36.09 87 ALA A CA 1
ATOM 670 C C . ALA A 1 87 ? 26.664 21.106 -39.106 1.00 36.09 87 ALA A C 1
ATOM 672 O O . ALA A 1 87 ? 27.731 21.292 -39.697 1.00 36.09 87 ALA A O 1
ATOM 673 N N . PRO A 1 88 ? 26.454 21.592 -37.866 1.00 43.91 88 PRO A N 1
ATOM 674 C CA . PRO A 1 88 ? 27.473 22.348 -37.154 1.00 43.91 88 PRO A CA 1
ATOM 675 C C . PRO A 1 88 ? 28.545 21.414 -36.558 1.00 43.91 88 PRO A C 1
ATOM 677 O O . PRO A 1 88 ? 28.253 20.260 -36.223 1.00 43.91 88 PRO A O 1
ATOM 680 N N . PRO A 1 89 ? 29.794 21.895 -36.427 1.00 44.28 89 PRO A N 1
ATOM 681 C CA . PRO A 1 89 ? 30.925 21.086 -36.002 1.00 44.28 89 PRO A CA 1
ATOM 682 C C . PRO A 1 89 ? 30.798 20.665 -34.535 1.00 44.28 89 PRO A C 1
ATOM 684 O O . PRO A 1 89 ? 30.433 21.453 -33.663 1.00 44.28 89 PRO A O 1
ATOM 687 N N . VAL A 1 90 ? 31.137 19.400 -34.285 1.00 50.09 90 VAL A N 1
ATOM 688 C CA . VAL A 1 90 ? 31.357 18.833 -32.953 1.00 50.09 90 VAL A CA 1
ATOM 689 C C . VAL A 1 90 ? 32.537 19.564 -32.322 1.00 50.09 90 VAL A C 1
ATOM 691 O O . VAL A 1 90 ? 33.672 19.356 -32.746 1.00 50.09 90 VAL A O 1
ATOM 694 N N . ASP A 1 91 ? 32.273 20.383 -31.307 1.00 41.19 91 ASP A N 1
ATOM 695 C CA . ASP A 1 91 ? 33.306 20.811 -30.371 1.00 41.19 91 ASP A CA 1
ATOM 696 C C . ASP A 1 91 ? 33.079 20.108 -29.036 1.00 41.19 91 ASP A C 1
ATOM 698 O O . ASP A 1 91 ? 32.023 20.213 -28.403 1.00 41.19 91 ASP A O 1
ATOM 702 N N . SER A 1 92 ? 34.063 19.299 -28.662 1.00 48.19 92 SER A N 1
ATOM 703 C CA . SER A 1 92 ? 34.105 18.646 -27.372 1.00 48.19 92 SER A CA 1
ATOM 704 C C . SER A 1 92 ? 34.774 19.599 -26.396 1.00 48.19 92 SER A C 1
ATOM 706 O O . SER A 1 92 ? 36.003 19.646 -26.335 1.00 48.19 92 SER A O 1
ATOM 708 N N . ASP A 1 93 ? 33.990 20.264 -25.555 1.00 39.00 93 ASP A N 1
ATOM 709 C CA . ASP A 1 93 ? 34.522 20.629 -24.253 1.00 39.00 93 ASP A CA 1
ATOM 710 C C . ASP A 1 93 ? 33.574 20.236 -23.126 1.00 39.00 93 ASP A C 1
ATOM 712 O O . ASP A 1 93 ? 32.384 20.552 -23.082 1.00 39.00 93 ASP A O 1
ATOM 716 N N . ARG A 1 94 ? 34.144 19.441 -22.227 1.00 52.75 94 ARG A N 1
ATOM 717 C CA . ARG A 1 94 ? 33.528 18.985 -20.992 1.00 52.75 94 ARG A CA 1
ATOM 718 C C . ARG A 1 94 ? 33.507 20.184 -20.058 1.00 52.75 94 ARG A C 1
ATOM 720 O O . ARG A 1 94 ? 34.584 20.678 -19.737 1.00 52.75 94 ARG A O 1
ATOM 727 N N . ARG A 1 95 ? 32.352 20.497 -19.467 1.00 40.62 95 ARG A N 1
ATOM 728 C CA . ARG A 1 95 ? 32.236 20.629 -18.005 1.00 40.62 95 ARG A CA 1
ATOM 729 C C . ARG A 1 95 ? 30.794 20.792 -17.534 1.00 40.62 95 ARG A C 1
ATOM 731 O O . ARG A 1 95 ? 30.032 21.591 -18.051 1.00 40.62 95 ARG A O 1
ATOM 738 N N . GLU A 1 96 ? 30.531 19.988 -16.509 1.00 40.34 96 GLU A N 1
ATOM 739 C CA . GLU A 1 96 ? 29.640 20.235 -15.379 1.00 40.34 96 GLU A CA 1
ATOM 740 C C . GLU A 1 96 ? 28.135 20.306 -15.657 1.00 40.34 96 GLU A C 1
ATOM 742 O O . GLU A 1 96 ? 27.523 21.330 -15.930 1.00 40.34 96 GLU A O 1
ATOM 747 N N . VAL A 1 97 ? 27.547 19.122 -15.474 1.00 48.12 97 VAL A N 1
ATOM 748 C CA . VAL A 1 97 ? 26.217 18.915 -14.908 1.00 48.12 97 VAL A CA 1
ATOM 749 C C . VAL A 1 97 ? 26.021 19.849 -13.711 1.00 48.12 97 VAL A C 1
ATOM 751 O O . VAL A 1 97 ? 26.596 19.614 -12.651 1.00 48.12 97 VAL A O 1
ATOM 754 N N . GLU A 1 98 ? 25.140 20.834 -13.849 1.00 36.19 98 GLU A N 1
ATOM 755 C CA . GLU A 1 98 ? 24.401 21.370 -12.713 1.00 36.19 98 GLU A CA 1
ATOM 756 C C . GLU A 1 98 ? 22.910 21.139 -12.936 1.00 36.19 98 GLU A C 1
ATOM 758 O O . GLU A 1 98 ? 22.338 21.384 -13.999 1.00 36.19 98 GLU A O 1
ATOM 763 N N . ALA A 1 99 ? 22.320 20.546 -11.906 1.00 36.50 99 ALA A N 1
ATOM 764 C CA . ALA A 1 99 ? 20.944 20.126 -11.826 1.00 36.50 99 ALA A CA 1
ATOM 765 C C . ALA A 1 99 ? 19.978 21.266 -12.163 1.00 36.50 99 ALA A C 1
ATOM 767 O O . ALA A 1 99 ? 20.177 22.416 -11.777 1.00 36.50 99 ALA A O 1
ATOM 768 N N . SER A 1 100 ? 18.876 20.909 -12.820 1.00 44.31 100 SER A N 1
ATOM 769 C CA . SER A 1 100 ? 17.714 21.770 -12.992 1.00 44.31 100 SER A CA 1
ATOM 770 C C . SER A 1 100 ? 17.199 22.252 -11.633 1.00 44.31 100 SER A C 1
ATOM 772 O O . SER A 1 100 ? 16.417 21.575 -10.969 1.00 44.31 100 SER A O 1
ATOM 774 N N . ALA A 1 101 ? 17.614 23.446 -11.222 1.00 43.31 101 ALA A N 1
ATOM 775 C CA . ALA A 1 101 ? 16.869 24.239 -10.267 1.00 43.31 101 ALA A CA 1
ATOM 776 C C . ALA A 1 101 ? 15.768 24.963 -11.048 1.00 43.31 101 ALA A C 1
ATOM 778 O O . ALA A 1 101 ? 16.025 25.657 -12.030 1.00 43.31 101 ALA A O 1
ATOM 779 N N . ILE A 1 102 ? 14.520 24.768 -10.633 1.00 53.62 102 ILE A N 1
ATOM 780 C CA . ILE A 1 102 ? 13.355 25.483 -11.153 1.00 53.62 102 ILE A CA 1
ATOM 781 C C . ILE A 1 102 ? 13.585 26.975 -10.875 1.00 53.62 102 ILE A C 1
ATOM 783 O O . ILE A 1 102 ? 13.364 27.442 -9.760 1.00 53.62 102 ILE A O 1
ATOM 787 N N . HIS A 1 103 ? 14.081 27.724 -11.861 1.00 55.59 103 HIS A N 1
ATOM 788 C CA . HIS A 1 103 ? 14.197 29.172 -11.755 1.00 55.59 103 HIS A CA 1
ATOM 789 C C . HIS A 1 103 ? 12.775 29.752 -11.793 1.00 55.59 103 HIS A C 1
ATOM 791 O O . HIS A 1 103 ? 12.103 29.616 -12.820 1.00 55.59 103 HIS A O 1
ATOM 797 N N . PRO A 1 104 ? 12.269 30.383 -10.716 1.00 50.72 104 PRO A N 1
ATOM 798 C CA . PRO A 1 104 ? 11.005 31.096 -10.804 1.00 50.72 104 PRO A CA 1
ATOM 799 C C . PRO A 1 104 ? 11.172 32.184 -11.867 1.00 50.72 104 PRO A C 1
ATOM 801 O O . PRO A 1 104 ? 12.150 32.930 -11.837 1.00 50.72 104 PRO A O 1
ATOM 804 N N . SER A 1 105 ? 10.250 32.211 -12.833 1.00 62.00 105 SER A N 1
ATOM 805 C CA . SER A 1 105 ? 10.269 33.063 -14.027 1.00 62.00 105 SER A CA 1
ATOM 806 C C . SER A 1 105 ? 10.931 34.420 -13.754 1.00 62.00 105 SER A C 1
ATOM 808 O O . SER A 1 105 ? 10.394 35.222 -12.986 1.00 62.00 105 SER A O 1
ATOM 810 N N . GLN A 1 106 ? 12.080 34.683 -14.384 1.00 63.84 106 GLN A N 1
ATOM 811 C CA . GLN A 1 106 ? 12.876 35.916 -14.232 1.00 63.84 106 GLN A CA 1
ATOM 812 C C . GLN A 1 106 ? 12.030 37.200 -14.410 1.00 63.84 106 GLN A C 1
ATOM 814 O O . GLN A 1 106 ? 12.326 38.256 -13.848 1.00 63.84 106 GLN A O 1
ATOM 819 N N . SER A 1 107 ? 10.912 37.088 -15.132 1.00 66.69 107 SER A N 1
ATOM 820 C CA . SER A 1 107 ? 9.882 38.119 -15.293 1.00 66.69 107 SER A CA 1
ATOM 821 C C . SER A 1 107 ? 9.221 38.569 -13.976 1.00 66.69 107 SER A C 1
ATOM 823 O O . SER A 1 107 ? 9.035 39.763 -13.765 1.00 66.69 107 SER A O 1
ATOM 825 N N . LEU A 1 108 ? 8.916 37.657 -13.046 1.00 70.75 108 LEU A N 1
ATOM 826 C CA . LEU A 1 108 ? 8.297 38.013 -11.760 1.00 70.75 108 LEU A CA 1
ATOM 827 C C . LEU A 1 108 ? 9.289 38.704 -10.818 1.00 70.75 108 LEU A C 1
ATOM 829 O O . LEU A 1 108 ? 8.919 39.629 -10.095 1.00 70.75 108 LEU A O 1
ATOM 833 N N . GLN A 1 109 ? 10.559 38.293 -10.854 1.00 79.88 109 GLN A N 1
ATOM 834 C CA . GLN A 1 109 ? 11.608 38.901 -10.034 1.00 79.88 109 GLN A CA 1
ATOM 835 C C . GLN A 1 109 ? 11.883 40.348 -10.461 1.00 79.88 109 GLN A C 1
ATOM 837 O O . GLN A 1 109 ? 11.944 41.239 -9.615 1.00 79.88 109 GLN A O 1
ATOM 842 N N . THR A 1 110 ? 11.982 40.606 -11.767 1.00 84.00 110 THR A N 1
ATOM 843 C CA . THR A 1 110 ? 12.204 41.964 -12.299 1.00 84.00 110 THR A CA 1
ATOM 844 C C . THR A 1 110 ? 11.042 42.912 -11.990 1.00 84.00 110 THR A C 1
ATOM 846 O O . THR A 1 110 ? 11.278 44.053 -11.587 1.00 84.00 110 THR A O 1
ATOM 849 N N . LEU A 1 111 ? 9.795 42.438 -12.082 1.00 86.31 111 LEU A N 1
ATOM 850 C CA . LEU A 1 111 ? 8.603 43.208 -11.705 1.00 86.31 111 LEU A CA 1
ATOM 851 C C . LEU 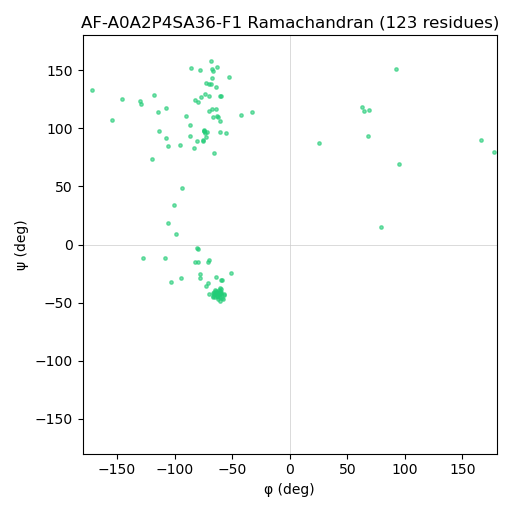A 1 111 ? 8.597 43.604 -10.223 1.00 86.31 111 LEU A C 1
ATOM 853 O O . LEU A 1 111 ? 8.280 44.746 -9.888 1.00 86.31 111 LEU A O 1
ATOM 857 N N . LEU A 1 112 ? 8.982 42.683 -9.338 1.00 89.38 112 LEU A N 1
ATOM 858 C CA . LEU A 1 112 ? 9.026 42.927 -7.897 1.00 89.38 112 LEU A CA 1
ATOM 859 C C . LEU A 1 112 ? 10.081 43.992 -7.550 1.00 89.38 1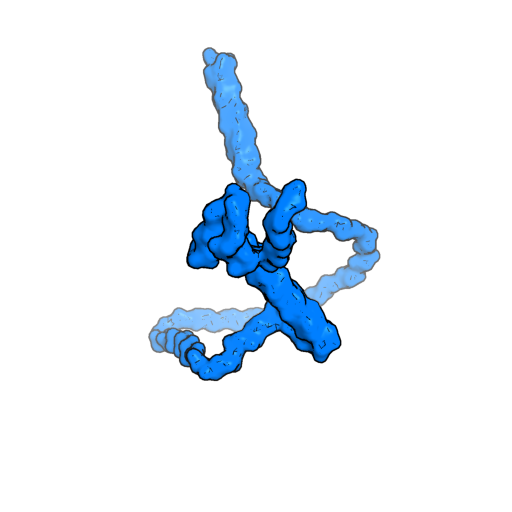12 LEU A C 1
ATOM 861 O O . LEU A 1 112 ? 9.783 44.940 -6.822 1.00 89.38 112 LEU A O 1
ATOM 865 N N . PHE A 1 113 ? 11.280 43.905 -8.138 1.00 89.94 113 PHE A N 1
ATOM 866 C CA . PHE A 1 113 ? 12.321 44.926 -7.963 1.00 89.94 113 PHE A CA 1
ATOM 867 C C . PHE A 1 113 ? 11.892 46.304 -8.482 1.00 89.94 113 PHE A C 1
ATOM 869 O O . PHE A 1 113 ? 12.090 47.304 -7.789 1.00 89.94 113 PHE A O 1
ATOM 876 N N . ALA A 1 114 ? 11.255 46.371 -9.655 1.00 90.88 114 ALA A N 1
ATOM 877 C CA . ALA A 1 114 ? 10.737 47.628 -10.195 1.00 90.88 114 ALA A CA 1
ATOM 878 C C . ALA A 1 114 ? 9.687 48.264 -9.266 1.00 90.88 114 ALA A C 1
ATOM 880 O O . ALA A 1 114 ? 9.705 49.476 -9.038 1.00 90.88 114 ALA A O 1
ATOM 881 N N . PHE A 1 115 ? 8.811 47.448 -8.670 1.00 91.69 115 PHE A N 1
ATOM 882 C CA . PHE A 1 115 ? 7.796 47.920 -7.730 1.00 91.69 115 PHE A CA 1
ATOM 883 C C . PHE A 1 115 ? 8.413 48.496 -6.447 1.00 91.69 115 PHE A C 1
ATOM 885 O O . PHE A 1 115 ? 8.005 49.567 -5.995 1.00 91.69 115 PHE A O 1
ATOM 892 N N . ILE A 1 116 ? 9.441 47.842 -5.895 1.00 93.00 116 ILE A N 1
ATOM 893 C CA . ILE A 1 116 ? 10.170 48.338 -4.715 1.00 93.00 116 ILE A CA 1
ATOM 894 C C . ILE A 1 116 ? 10.813 49.700 -5.007 1.00 93.00 116 ILE A C 1
ATOM 896 O O . ILE A 1 116 ? 10.686 50.625 -4.203 1.00 93.00 116 ILE A O 1
ATOM 900 N N . ILE A 1 117 ? 11.459 49.853 -6.167 1.00 92.94 117 ILE A N 1
ATOM 901 C CA . ILE A 1 117 ? 12.104 51.114 -6.559 1.00 92.94 117 ILE A CA 1
ATOM 902 C C . ILE A 1 117 ? 11.071 52.245 -6.674 1.00 92.94 117 ILE A C 1
ATOM 904 O O . ILE A 1 117 ? 11.319 53.344 -6.179 1.00 92.94 117 ILE A O 1
ATOM 908 N N . LEU A 1 118 ? 9.895 51.986 -7.255 1.00 91.44 118 LEU A N 1
ATOM 909 C CA . LEU A 1 118 ? 8.825 52.985 -7.373 1.00 91.44 118 LEU A CA 1
ATOM 910 C C . LEU A 1 118 ? 8.261 53.423 -6.013 1.00 91.44 118 LEU A C 1
ATOM 912 O O . LEU A 1 118 ? 7.977 54.606 -5.817 1.00 91.44 118 LEU A O 1
ATOM 916 N N . VAL A 1 119 ? 8.109 52.493 -5.064 1.00 92.25 119 VAL A N 1
ATOM 917 C CA . VAL A 1 119 ? 7.661 52.819 -3.700 1.00 92.25 119 VAL A CA 1
ATOM 918 C C . VAL A 1 119 ? 8.698 53.682 -2.987 1.00 92.25 119 VAL A C 1
ATOM 920 O O . VAL A 1 119 ? 8.332 54.682 -2.371 1.00 92.25 119 VAL A O 1
ATOM 923 N N . LEU A 1 120 ? 9.985 53.354 -3.121 1.00 91.88 120 LEU A N 1
ATOM 924 C CA . LEU A 1 120 ? 11.063 54.171 -2.570 1.00 91.88 120 LEU A CA 1
ATOM 925 C C . LEU A 1 120 ? 11.073 55.566 -3.210 1.00 91.88 120 LEU A C 1
ATOM 927 O O . LEU A 1 120 ? 11.055 56.559 -2.497 1.00 91.88 120 LEU A O 1
ATOM 931 N N . GLN A 1 121 ? 10.971 55.686 -4.533 1.00 87.19 121 GLN A N 1
ATOM 932 C CA . GLN A 1 121 ? 10.897 57.001 -5.184 1.00 87.19 121 GLN A CA 1
ATOM 933 C C . GLN A 1 121 ? 9.713 57.856 -4.708 1.00 87.19 121 GLN A C 1
ATOM 935 O O . GLN A 1 121 ? 9.823 59.077 -4.682 1.00 87.19 121 GLN A O 1
ATOM 940 N N . ARG A 1 122 ? 8.592 57.235 -4.318 1.00 81.06 122 ARG A N 1
ATOM 941 C CA . ARG A 1 122 ? 7.428 57.932 -3.749 1.00 81.06 122 ARG A CA 1
ATOM 942 C C . ARG A 1 122 ? 7.580 58.325 -2.283 1.00 81.06 122 ARG A C 1
ATOM 944 O O . ARG A 1 122 ? 6.947 59.283 -1.874 1.00 81.06 122 ARG A O 1
ATOM 951 N N . GLN A 1 123 ? 8.357 57.581 -1.502 1.00 79.88 123 GLN A N 1
ATOM 952 C CA . GLN A 1 123 ? 8.624 57.886 -0.089 1.00 79.88 123 GLN A CA 1
ATOM 953 C C . GLN A 1 123 ? 9.663 59.005 0.072 1.00 79.88 123 GLN A C 1
ATOM 955 O O . GLN A 1 123 ? 9.690 59.685 1.091 1.00 79.88 123 GLN A O 1
ATOM 960 N N . TRP A 1 124 ? 10.525 59.181 -0.932 1.00 65.12 124 TRP A N 1
ATOM 961 C CA . TRP A 1 124 ? 11.624 60.150 -0.929 1.00 65.12 124 TRP A CA 1
ATOM 962 C C . TRP A 1 124 ? 11.307 61.453 -1.684 1.00 65.12 124 TRP A C 1
ATOM 964 O O . TRP A 1 124 ? 12.206 62.265 -1.906 1.00 65.12 124 TRP A O 1
ATOM 974 N N . ARG A 1 125 ? 10.052 61.658 -2.089 1.00 58.69 125 ARG A N 1
ATOM 975 C CA . ARG A 1 125 ? 9.568 62.857 -2.779 1.00 58.69 125 ARG A CA 1
ATOM 976 C C . ARG A 1 125 ? 8.439 63.490 -1.984 1.00 58.69 125 ARG A C 1
ATOM 978 O O . ARG A 1 125 ? 8.379 64.736 -1.990 1.00 58.69 125 ARG A O 1
#

Mean predicted aligned error: 20.9 Å

Sequence (125 aa):
YLPEIMNDGLTNQINNPEVDVDITRPDTFIRQQIMALRVMTNKLKNAYNGNDVNFQDTSDETSGSGSGSGCTDDICPTEFDFIMTEAPPVDSDRREVEASAIHPSQSLQTLLFAFIILVLQRQWR

InterPro domains:
  IPR001863 Glypican [PF01153] (1-98)
  IPR001863 Glypican [PTHR10822] (1-124)

Solvent-accessible surface area (backbone atoms only — not comparable to full-atom values): 8785 Å² total; per-residue (Å²): 139,85,80,81,83,75,60,86,60,65,79,50,33,69,78,42,91,89,49,92,51,74,63,89,66,71,62,64,68,61,51,49,51,54,49,51,52,51,53,52,50,49,36,53,54,30,49,73,72,73,43,74,70,83,62,80,82,79,75,81,85,84,81,89,79,79,82,77,80,77,82,78,79,87,87,76,90,82,77,86,76,90,77,89,76,82,84,81,83,91,76,92,75,91,78,78,92,72,78,90,68,86,71,74,59,70,67,60,55,54,52,51,54,54,52,54,52,52,53,50,57,62,74,76,105

Foldseek 3Di:
DDDDDFDDDLVRCCPPPPDHGDSVDDDPVVVVVVVVVVLVVVLVVCVVVVHDSPDPPPVPDDDPPPPPPDPPDDDDDDDPDPDDDDDDDDDDDDDDDDDDDPDDPPVVVVVVVVVVVVVVVVVVD

Radius of gyration: 31.46 Å; Cα contacts (8 Å, |Δi|>4): 28; chains: 1; bounding box: 49×74×84 Å

Organism: Bambusicola thoracicus (NCBI:txid9083)

Secondary structure (DSSP, 8-state):
--SPPPPSSGGGGGG-SS----TTS--HHHHHHHHHHHHHHHHHHHHHTT--SSS-----S-----------SS------------PPP----------------HHHHHHHHHHHHHHHHHH--

pLDDT: mean 73.85, std 22.32, range [31.67, 98.62]